Protein AF-A0A8S2TKL9-F1 (afdb_monomer_lite)

Sequence (85 aa):
MFINNGTPLLSAQSITEMKTVVGGGHLRPFNTNSSSNATNEIPSRRYGLCWHWRTLNNGYQYVGHSGTLPGMTHLMLINEKHTIG

pLDDT: mean 70.05, std 17.12, range [36.53, 91.75]

Organism: NCBI:txid392030

Structure (mmCIF, N/CA/C/O backbone):
data_AF-A0A8S2TKL9-F1
#
_entry.id   AF-A0A8S2TKL9-F1
#
loop_
_atom_site.group_PDB
_atom_site.id
_atom_site.type_symbol
_atom_site.label_atom_id
_atom_site.label_alt_id
_atom_site.label_comp_id
_atom_site.label_asym_id
_atom_site.label_entity_id
_atom_site.label_seq_id
_atom_site.pdbx_PDB_ins_code
_atom_site.Cartn_x
_atom_site.Cartn_y
_atom_site.Cartn_z
_atom_site.occupancy
_atom_site.B_iso_or_equiv
_atom_site.auth_seq_id
_atom_site.auth_comp_id
_atom_site.auth_asym_id
_atom_site.auth_atom_id
_atom_site.pdbx_PDB_model_num
ATOM 1 N N . MET A 1 1 ? -1.267 -5.513 7.627 1.00 55.22 1 MET A N 1
ATOM 2 C CA . MET A 1 1 ? -1.357 -4.231 8.360 1.00 55.22 1 MET A CA 1
ATOM 3 C C . MET A 1 1 ? -2.669 -3.493 8.098 1.00 55.22 1 MET A C 1
ATOM 5 O O . MET A 1 1 ? -3.341 -3.191 9.065 1.00 55.22 1 MET A O 1
ATOM 9 N N . PHE A 1 2 ? -3.074 -3.244 6.845 1.00 60.84 2 PHE A N 1
ATOM 10 C CA . PHE A 1 2 ? -4.303 -2.471 6.552 1.00 60.84 2 PHE A CA 1
ATOM 11 C C . PHE A 1 2 ? -5.549 -3.287 6.192 1.00 60.84 2 PHE A C 1
ATOM 13 O O . PHE A 1 2 ? -6.590 -2.698 5.944 1.00 60.84 2 PHE A O 1
ATOM 20 N N . ILE A 1 3 ? -5.438 -4.614 6.100 1.00 57.41 3 ILE A N 1
ATOM 21 C CA . ILE A 1 3 ? -6.496 -5.469 5.539 1.00 57.41 3 ILE A CA 1
ATOM 22 C C . ILE A 1 3 ? -7.689 -5.619 6.495 1.00 57.41 3 ILE A C 1
ATOM 24 O O . ILE A 1 3 ? -8.790 -5.811 6.001 1.00 57.41 3 ILE A O 1
ATOM 28 N N . ASN A 1 4 ? -7.481 -5.467 7.813 1.00 56.91 4 ASN A N 1
ATOM 29 C CA . ASN A 1 4 ? -8.493 -5.833 8.809 1.00 56.91 4 ASN A CA 1
ATOM 30 C C . ASN A 1 4 ? -9.025 -4.710 9.715 1.00 56.91 4 ASN A C 1
ATOM 32 O O . ASN A 1 4 ? -9.861 -5.015 10.551 1.00 56.91 4 ASN A O 1
ATOM 36 N N . ASN A 1 5 ? -8.501 -3.472 9.676 1.00 54.31 5 ASN A N 1
ATOM 37 C CA . ASN A 1 5 ? -8.778 -2.429 10.699 1.00 54.31 5 ASN A CA 1
ATOM 38 C C . ASN A 1 5 ? -8.815 -2.949 12.169 1.00 54.31 5 ASN A C 1
ATOM 40 O O . ASN A 1 5 ? -9.376 -2.310 13.053 1.00 54.31 5 ASN A O 1
ATOM 44 N N . GLY A 1 6 ? -8.207 -4.110 12.439 1.00 49.38 6 GLY A N 1
ATOM 45 C CA . GLY A 1 6 ? -8.523 -4.980 13.566 1.00 49.38 6 GLY A CA 1
ATOM 46 C C . GLY A 1 6 ? -7.253 -5.351 14.316 1.00 49.38 6 GLY A C 1
ATOM 47 O O . GLY A 1 6 ? -6.287 -5.821 13.711 1.00 49.38 6 GLY A O 1
ATOM 48 N N . THR A 1 7 ? -7.288 -5.041 15.617 1.00 63.16 7 THR A N 1
ATOM 49 C CA . THR A 1 7 ? -6.248 -5.142 16.666 1.00 63.16 7 THR A CA 1
ATOM 50 C C . THR A 1 7 ? -4.820 -4.846 16.200 1.00 63.16 7 THR A C 1
ATOM 52 O O . THR A 1 7 ? -4.070 -5.774 15.890 1.00 63.16 7 THR A O 1
ATOM 55 N N . PRO A 1 8 ? -4.403 -3.570 16.132 1.00 64.00 8 PRO A N 1
ATOM 56 C CA . PRO A 1 8 ? -3.202 -3.246 15.388 1.00 64.00 8 PRO A CA 1
ATOM 57 C C . PRO A 1 8 ? -1.998 -2.919 16.286 1.00 64.00 8 PRO A C 1
ATOM 59 O O . PRO A 1 8 ? -2.110 -2.227 17.292 1.00 64.00 8 PRO A O 1
ATOM 62 N N . LEU A 1 9 ? -0.807 -3.325 15.828 1.00 73.19 9 LEU A N 1
ATOM 63 C CA . LEU A 1 9 ? 0.479 -2.748 16.252 1.00 73.19 9 LEU A CA 1
ATOM 64 C C . LEU A 1 9 ? 0.511 -1.208 16.118 1.00 73.19 9 LEU A C 1
ATOM 66 O O . LEU A 1 9 ? 1.352 -0.561 16.729 1.00 73.19 9 LEU A O 1
ATOM 70 N N . LEU A 1 10 ? -0.366 -0.632 15.286 1.00 75.38 10 LEU A N 1
ATOM 71 C CA . LEU A 1 10 ? -0.472 0.799 15.006 1.00 75.38 10 LEU A CA 1
ATOM 72 C C . LEU A 1 10 ? -1.911 1.284 15.136 1.00 75.38 10 LEU A C 1
ATOM 74 O O . LEU A 1 10 ? -2.800 0.711 14.523 1.00 75.38 10 LEU A O 1
ATOM 78 N N . SER A 1 11 ? -2.145 2.400 15.818 1.00 80.00 11 SER A N 1
ATOM 79 C CA . SER A 1 11 ? -3.487 2.986 15.901 1.00 80.00 11 SER A CA 1
ATOM 80 C C . SER A 1 11 ? -4.120 3.233 14.516 1.00 80.00 11 SER A C 1
ATOM 82 O O . SER A 1 11 ? -3.427 3.467 13.520 1.00 80.00 11 SER A O 1
ATOM 84 N N . ALA A 1 12 ? -5.455 3.235 14.451 1.00 77.75 12 ALA A N 1
ATOM 85 C CA . ALA A 1 12 ? -6.185 3.581 13.228 1.00 77.75 12 ALA A CA 1
ATOM 86 C C . ALA A 1 12 ? -5.821 4.985 12.703 1.00 77.75 12 ALA A C 1
ATOM 88 O O . ALA A 1 12 ? -5.761 5.206 11.491 1.00 77.75 12 ALA A O 1
ATOM 89 N N . GLN A 1 13 ? -5.511 5.920 13.608 1.00 82.44 13 GLN A N 1
ATOM 90 C CA . GLN A 1 13 ? -5.021 7.246 13.247 1.00 82.44 13 GLN A CA 1
ATOM 91 C C . GLN A 1 13 ? -3.663 7.164 12.544 1.00 82.44 13 GLN A C 1
ATOM 93 O O . GLN A 1 13 ? -3.514 7.708 11.455 1.00 82.44 13 GLN A O 1
ATOM 98 N N . SER A 1 14 ? -2.707 6.411 13.092 1.00 83.44 14 SER A N 1
ATOM 99 C CA . SER A 1 14 ? -1.390 6.221 12.468 1.00 83.44 14 SER A CA 1
ATOM 100 C C . SER A 1 14 ? -1.510 5.575 11.085 1.00 83.44 14 SER A C 1
ATOM 102 O O . SER A 1 14 ? -0.847 5.984 10.138 1.00 83.44 14 SER A O 1
ATOM 104 N N . ILE A 1 15 ? -2.409 4.599 10.935 1.00 80.94 15 ILE A N 1
ATOM 105 C CA . ILE A 1 15 ? -2.739 3.998 9.637 1.00 80.94 15 ILE A CA 1
ATOM 106 C C . ILE A 1 15 ? -3.259 5.050 8.646 1.00 80.94 15 ILE A C 1
ATOM 108 O O . ILE A 1 15 ? -2.890 5.025 7.470 1.00 80.94 15 ILE A O 1
ATOM 112 N N . THR A 1 16 ? -4.108 5.963 9.111 1.00 81.38 16 THR A N 1
ATOM 113 C CA . THR A 1 16 ? -4.662 7.051 8.297 1.00 81.38 16 THR A CA 1
ATOM 114 C C . THR A 1 16 ? -3.565 8.029 7.883 1.00 81.38 16 THR A C 1
ATOM 116 O O . THR A 1 16 ? -3.437 8.330 6.701 1.00 81.38 16 THR A O 1
ATOM 119 N N . GLU A 1 17 ? -2.705 8.439 8.813 1.00 83.19 17 GLU A N 1
ATOM 120 C CA . GLU A 1 17 ? -1.565 9.325 8.549 1.00 83.19 17 GLU A CA 1
ATOM 121 C C . GLU A 1 17 ? -0.578 8.717 7.546 1.00 83.19 17 GLU A C 1
ATOM 123 O O . GLU A 1 17 ? -0.145 9.398 6.619 1.00 83.19 17 GLU A O 1
ATOM 128 N N . MET A 1 18 ? -0.284 7.417 7.652 1.00 82.00 18 MET A N 1
ATOM 129 C CA . MET A 1 18 ? 0.576 6.726 6.685 1.00 82.00 18 MET A CA 1
ATOM 130 C C . MET A 1 18 ? -0.014 6.699 5.269 1.00 82.00 18 MET A C 1
ATOM 132 O O . MET A 1 18 ? 0.727 6.702 4.283 1.00 82.00 18 MET A O 1
ATOM 136 N N . LYS A 1 19 ? -1.344 6.663 5.163 1.00 81.38 19 LYS A N 1
ATOM 137 C CA . LYS A 1 19 ? -2.087 6.678 3.899 1.00 81.38 19 LYS A CA 1
ATOM 138 C C . LYS A 1 19 ? -2.245 8.087 3.322 1.00 81.38 19 LYS A C 1
ATOM 140 O O . LYS A 1 19 ? -2.421 8.213 2.107 1.00 81.38 19 LYS A O 1
ATOM 145 N N . THR A 1 20 ? -2.197 9.126 4.151 1.00 84.44 20 THR A N 1
ATOM 146 C CA . THR A 1 20 ? -2.341 10.516 3.711 1.00 84.44 20 THR A CA 1
ATOM 147 C C . THR A 1 20 ? -1.267 10.866 2.690 1.00 84.44 20 THR A C 1
ATOM 149 O O . THR A 1 20 ? -0.071 10.710 2.924 1.00 84.44 20 THR A O 1
ATOM 152 N N . VAL A 1 21 ? -1.709 11.338 1.525 1.00 81.50 21 VAL A N 1
ATOM 153 C CA . VAL A 1 21 ? -0.811 11.733 0.441 1.00 81.50 21 VAL A CA 1
ATOM 154 C C . VAL A 1 21 ? -0.096 13.024 0.818 1.00 81.50 21 VAL A C 1
ATOM 156 O O . VAL A 1 21 ? -0.741 14.035 1.091 1.00 81.50 21 VAL A O 1
ATOM 159 N N . VAL A 1 22 ? 1.231 13.005 0.768 1.00 71.94 22 VAL A N 1
ATOM 160 C CA . VAL A 1 22 ? 2.086 14.164 1.052 1.00 71.94 22 VAL A CA 1
ATOM 161 C C . VAL A 1 22 ? 2.578 14.824 -0.244 1.00 71.94 22 VAL A C 1
ATOM 163 O O . VAL A 1 22 ? 2.660 14.187 -1.296 1.00 71.94 22 VAL A O 1
ATOM 166 N N . GLY A 1 23 ? 2.884 16.126 -0.192 1.00 63.25 23 GLY A N 1
ATOM 167 C CA . GLY A 1 23 ? 3.609 16.831 -1.262 1.00 63.25 23 GLY A CA 1
ATOM 168 C C . GLY A 1 23 ? 2.879 16.980 -2.606 1.00 63.25 23 GLY A C 1
ATOM 169 O O . GLY A 1 23 ? 3.510 16.897 -3.653 1.00 63.25 23 GLY A O 1
ATOM 170 N N . GLY A 1 24 ? 1.552 17.158 -2.616 1.00 61.12 24 GLY A N 1
ATOM 171 C CA . GLY A 1 24 ? 0.783 17.396 -3.854 1.00 61.12 24 GLY A CA 1
ATOM 172 C C . GLY A 1 24 ? 0.531 16.149 -4.717 1.00 61.12 24 GLY A C 1
ATOM 173 O O . GLY A 1 24 ? -0.096 16.237 -5.770 1.00 61.12 24 GLY A O 1
ATOM 174 N N . GLY A 1 25 ? 0.970 14.966 -4.272 1.00 55.53 25 GLY A N 1
ATOM 175 C CA . GLY A 1 25 ? 0.582 13.678 -4.854 1.00 55.53 25 GLY A CA 1
ATOM 176 C C . GLY A 1 25 ? 1.185 13.323 -6.214 1.00 55.53 25 GLY A C 1
ATOM 177 O O . GLY A 1 25 ? 0.860 12.261 -6.728 1.00 55.53 25 GLY A O 1
ATOM 178 N N . HIS A 1 26 ? 2.070 14.140 -6.782 1.00 54.25 26 HIS A N 1
ATOM 179 C CA . HIS A 1 26 ? 2.773 13.839 -8.033 1.00 54.25 26 HIS A CA 1
ATOM 180 C C . HIS A 1 26 ? 4.282 13.790 -7.793 1.00 54.25 26 HIS A C 1
ATOM 182 O O . HIS A 1 26 ? 5.003 14.741 -8.084 1.00 54.25 26 HIS A O 1
ATOM 188 N N . LEU A 1 27 ? 4.780 12.664 -7.282 1.00 55.47 27 LEU A N 1
ATOM 189 C CA . LEU A 1 27 ? 6.212 12.383 -7.359 1.00 55.47 27 LEU A CA 1
ATOM 190 C C . LEU A 1 27 ? 6.458 11.595 -8.642 1.00 55.47 27 LEU A C 1
ATOM 192 O O . LEU A 1 27 ? 5.942 10.489 -8.818 1.00 55.47 27 LEU A O 1
ATOM 196 N N . ARG A 1 28 ? 7.212 12.196 -9.570 1.00 52.84 28 ARG A N 1
ATOM 197 C CA . ARG A 1 28 ? 7.671 11.498 -10.774 1.00 52.84 28 ARG A CA 1
ATOM 198 C C . ARG A 1 28 ? 8.539 10.310 -10.338 1.00 52.84 28 ARG A C 1
ATOM 200 O O . ARG A 1 28 ? 9.327 10.471 -9.405 1.00 52.84 28 ARG A O 1
ATOM 207 N N . PRO A 1 29 ? 8.421 9.133 -10.978 1.00 54.28 29 PRO A N 1
ATOM 208 C CA . PRO A 1 29 ? 9.302 8.014 -10.682 1.00 54.28 29 PRO A CA 1
ATOM 209 C C . PRO A 1 29 ? 10.761 8.461 -10.817 1.00 54.28 29 PRO A C 1
ATOM 211 O O . PRO A 1 29 ? 11.169 8.934 -11.880 1.00 54.28 29 PRO A O 1
ATOM 214 N N . PHE A 1 30 ? 11.546 8.326 -9.748 1.00 45.84 30 PHE A N 1
ATOM 215 C CA . PHE A 1 30 ? 12.995 8.423 -9.857 1.00 45.84 30 PHE A CA 1
ATOM 216 C C . PHE A 1 30 ? 13.445 7.238 -10.709 1.00 45.84 30 PHE A C 1
ATOM 218 O O . PHE A 1 30 ? 13.265 6.096 -10.293 1.00 45.84 30 PHE A O 1
ATOM 225 N N . ASN A 1 31 ? 14.005 7.542 -11.882 1.00 42.09 31 ASN A N 1
ATOM 226 C CA . ASN A 1 31 ? 14.557 6.637 -12.896 1.00 42.09 31 ASN A CA 1
ATOM 227 C C . ASN A 1 31 ? 13.658 6.403 -14.127 1.00 42.09 31 ASN A C 1
ATOM 229 O O . ASN A 1 31 ? 12.894 5.446 -14.199 1.00 42.09 31 ASN A O 1
ATOM 233 N N . THR A 1 32 ? 13.819 7.262 -15.137 1.00 45.34 32 THR A N 1
ATOM 234 C CA . THR A 1 32 ? 13.570 6.913 -16.546 1.00 45.34 32 THR A CA 1
ATOM 235 C C . THR A 1 32 ? 14.667 7.530 -17.414 1.00 45.34 32 THR A C 1
ATOM 237 O O . THR A 1 32 ? 14.470 8.528 -18.098 1.00 45.34 32 THR A O 1
ATOM 240 N N . ASN A 1 33 ? 15.848 6.905 -17.423 1.00 42.97 33 ASN A N 1
ATOM 241 C CA . ASN A 1 33 ? 16.691 6.924 -18.621 1.00 42.97 33 ASN A CA 1
ATOM 242 C C . ASN A 1 33 ? 15.969 6.103 -19.695 1.00 42.97 33 ASN A C 1
ATOM 244 O O . ASN A 1 33 ? 16.263 4.929 -19.905 1.00 42.97 33 ASN A O 1
ATOM 248 N N . SER A 1 34 ? 14.935 6.664 -20.307 1.00 38.44 34 SER A N 1
ATOM 249 C CA . SER A 1 34 ? 14.243 6.035 -21.425 1.00 38.44 34 SER A CA 1
ATOM 250 C C . SER A 1 34 ? 13.644 7.136 -22.272 1.00 38.44 34 SER A C 1
ATOM 252 O O . SER A 1 34 ? 12.840 7.939 -21.803 1.00 38.44 34 SER A O 1
ATOM 254 N N . SER A 1 35 ? 14.119 7.176 -23.507 1.00 39.94 35 SER A N 1
ATOM 255 C CA . SER A 1 35 ? 13.613 7.968 -24.610 1.00 39.94 35 SER A CA 1
ATOM 256 C C . SER A 1 35 ? 12.093 8.135 -24.562 1.00 39.94 35 SER A C 1
ATOM 258 O O . SER A 1 35 ? 11.324 7.190 -24.391 1.00 39.94 35 SER A O 1
ATOM 260 N N . SER A 1 36 ? 11.680 9.384 -24.736 1.00 41.00 36 SER A N 1
ATOM 261 C CA . SER A 1 36 ? 10.323 9.816 -25.040 1.00 41.00 36 SER A CA 1
ATOM 262 C C . SER A 1 36 ? 9.677 8.926 -26.107 1.00 41.00 36 SER A C 1
ATOM 264 O O . SER A 1 36 ? 10.030 9.050 -27.275 1.00 41.00 36 SER A O 1
ATOM 266 N N . ASN A 1 37 ? 8.789 8.014 -25.690 1.00 37.66 37 ASN A N 1
ATOM 267 C CA . ASN A 1 37 ? 7.697 7.411 -26.478 1.00 37.66 37 ASN A CA 1
ATOM 268 C C . ASN A 1 37 ? 6.814 6.493 -25.603 1.00 37.66 37 ASN A C 1
ATOM 270 O O . ASN A 1 37 ? 6.469 5.377 -25.981 1.00 37.66 37 ASN A O 1
ATOM 274 N N . ALA A 1 38 ? 6.434 6.946 -24.404 1.00 40.91 38 ALA A N 1
ATOM 275 C CA . ALA A 1 38 ? 5.466 6.234 -23.573 1.00 40.91 38 ALA A CA 1
ATOM 276 C C . ALA A 1 38 ? 4.078 6.877 -23.720 1.00 40.91 38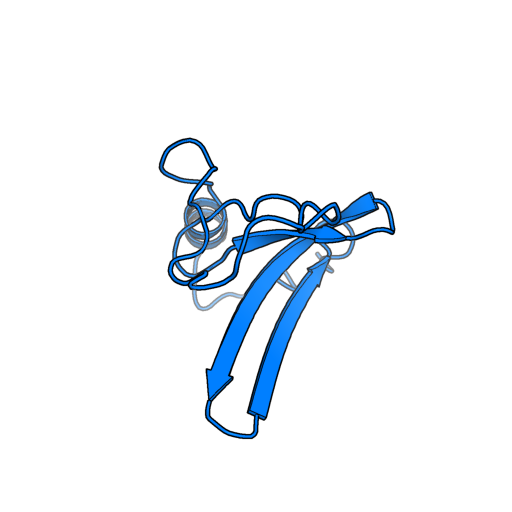 ALA A C 1
ATOM 278 O O . ALA A 1 38 ? 3.686 7.716 -22.919 1.00 40.91 38 ALA A O 1
ATOM 279 N N . THR A 1 39 ? 3.311 6.440 -24.721 1.00 36.53 39 THR A N 1
ATOM 280 C CA . THR A 1 39 ? 1.847 6.640 -24.816 1.00 36.53 39 THR A CA 1
ATOM 281 C C . THR A 1 39 ? 1.062 5.839 -23.767 1.00 36.53 39 THR A C 1
ATOM 283 O O . THR A 1 39 ? -0.163 5.840 -23.764 1.00 36.53 39 THR A O 1
ATOM 286 N N . ASN A 1 40 ? 1.759 5.180 -22.841 1.00 39.56 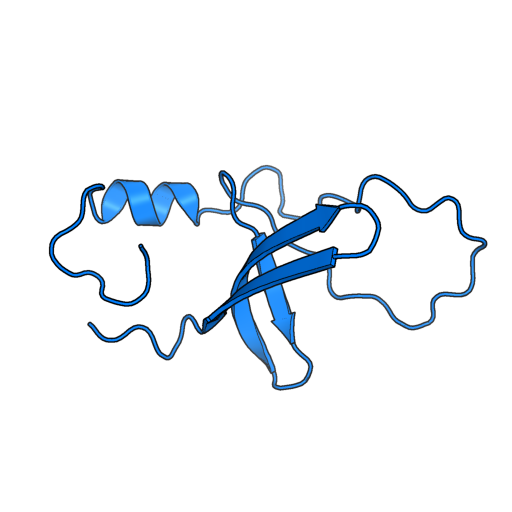40 ASN A N 1
ATOM 287 C CA . ASN A 1 40 ? 1.192 4.546 -21.665 1.00 39.56 40 ASN A CA 1
ATOM 288 C C . ASN A 1 40 ? 1.595 5.376 -20.451 1.00 39.56 40 ASN A C 1
ATOM 290 O O . ASN A 1 40 ? 2.575 5.056 -19.773 1.00 39.56 40 ASN A O 1
ATOM 294 N N . GLU A 1 41 ? 0.858 6.458 -20.199 1.00 41.94 41 GLU A N 1
ATOM 295 C CA . GLU A 1 41 ? 0.905 7.149 -18.915 1.00 41.94 41 GLU A CA 1
ATOM 296 C C . GLU A 1 41 ? 0.567 6.125 -17.831 1.00 41.94 41 GLU A C 1
ATOM 298 O O . GLU A 1 41 ? -0.590 5.803 -17.571 1.00 41.94 41 GLU A O 1
ATOM 303 N N . ILE A 1 42 ? 1.597 5.545 -17.215 1.00 50.31 42 ILE A N 1
ATOM 304 C CA . ILE A 1 42 ? 1.425 4.805 -15.976 1.00 50.31 42 ILE A CA 1
ATOM 305 C C . ILE A 1 42 ? 0.788 5.809 -15.011 1.00 50.31 42 ILE A C 1
ATOM 307 O O . ILE A 1 42 ? 1.447 6.811 -14.716 1.00 50.31 42 ILE A O 1
ATOM 311 N N . PRO A 1 43 ? -0.455 5.581 -14.537 1.00 55.41 43 PRO A N 1
ATOM 312 C CA . PRO A 1 43 ? -1.155 6.567 -13.730 1.00 55.41 43 PRO A CA 1
ATOM 313 C C . PRO A 1 43 ? -0.262 6.968 -12.562 1.00 55.41 43 PRO A C 1
ATOM 315 O O . PRO A 1 43 ? 0.322 6.102 -11.892 1.00 55.41 43 PRO A O 1
ATOM 318 N N . SER A 1 44 ? -0.099 8.282 -12.396 1.00 63.66 44 SER A N 1
ATOM 319 C CA . SER A 1 44 ? 0.838 8.868 -11.448 1.00 63.66 44 SER A CA 1
ATOM 320 C C . SER A 1 44 ? 0.596 8.284 -10.058 1.00 63.66 44 SER A C 1
ATOM 322 O O . SER A 1 44 ? -0.513 8.292 -9.519 1.00 63.66 44 SER A O 1
ATOM 324 N N . ARG A 1 45 ? 1.647 7.689 -9.486 1.00 71.06 45 ARG A N 1
ATOM 325 C CA . ARG A 1 45 ? 1.577 7.139 -8.134 1.00 71.06 45 ARG A CA 1
ATOM 326 C C . ARG A 1 45 ? 1.531 8.309 -7.157 1.00 71.06 45 ARG A C 1
ATOM 328 O O . ARG A 1 45 ? 2.391 9.187 -7.210 1.00 71.06 45 ARG A O 1
ATOM 335 N N . ARG A 1 46 ? 0.549 8.306 -6.254 1.00 81.44 46 ARG A N 1
ATOM 336 C CA . ARG A 1 46 ? 0.473 9.283 -5.157 1.00 81.44 46 ARG A CA 1
ATOM 337 C C . ARG A 1 46 ? 1.081 8.655 -3.914 1.00 81.44 46 ARG A C 1
ATOM 339 O O . ARG A 1 46 ? 0.699 7.547 -3.560 1.00 81.44 46 ARG A O 1
ATOM 346 N N . TYR A 1 47 ? 2.006 9.328 -3.248 1.00 83.00 47 TYR A N 1
ATOM 347 C CA . TYR A 1 47 ? 2.764 8.729 -2.148 1.00 83.00 47 TYR A CA 1
ATOM 348 C C 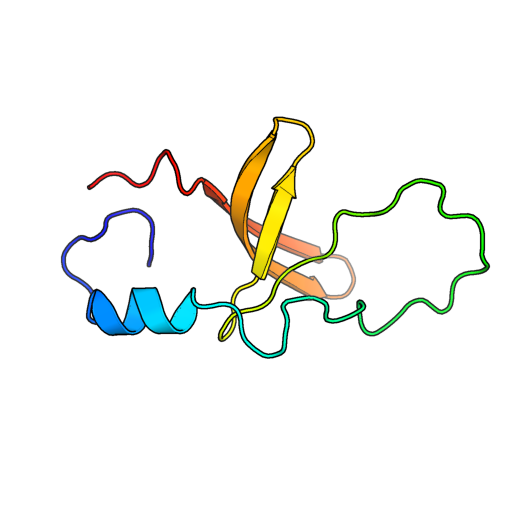. TYR A 1 47 ? 2.295 9.255 -0.789 1.00 83.00 47 TYR A C 1
ATOM 350 O O . TYR A 1 47 ? 2.089 10.457 -0.625 1.00 83.00 47 TYR A O 1
ATOM 358 N N . GLY A 1 48 ? 2.119 8.338 0.160 1.00 84.56 48 GLY A N 1
ATOM 359 C CA . GLY A 1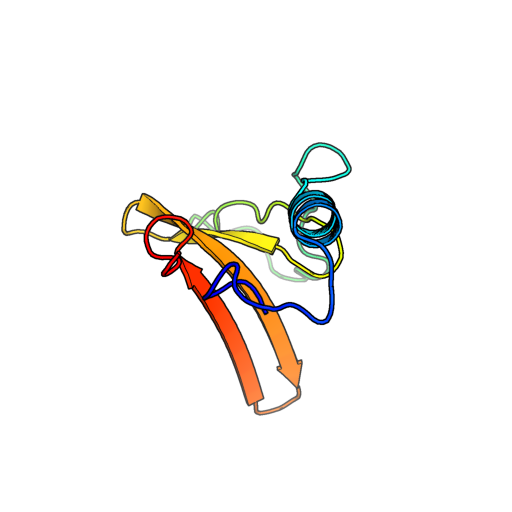 48 ? 2.051 8.616 1.595 1.00 84.56 48 GLY A CA 1
ATOM 360 C C . GLY A 1 48 ? 3.366 8.226 2.276 1.00 84.56 48 GLY A C 1
ATOM 361 O O . GLY A 1 48 ? 4.412 8.153 1.627 1.00 84.56 48 GLY A O 1
ATOM 362 N N . LEU A 1 49 ? 3.331 7.928 3.574 1.00 83.19 49 LEU A N 1
ATOM 363 C CA . LEU A 1 49 ? 4.519 7.472 4.302 1.00 83.19 49 LEU A CA 1
ATOM 364 C C . LEU A 1 49 ? 4.742 5.978 4.052 1.00 83.19 49 LEU A C 1
ATOM 366 O O . LEU A 1 49 ? 3.968 5.153 4.525 1.00 83.19 49 LEU A O 1
ATOM 370 N N . CYS A 1 50 ? 5.798 5.625 3.313 1.00 81.62 50 CYS A N 1
ATOM 371 C CA . CYS A 1 50 ? 6.155 4.244 2.938 1.00 81.62 50 CYS A CA 1
ATOM 372 C C . CYS A 1 50 ? 5.139 3.506 2.045 1.00 81.62 50 CYS A C 1
ATOM 374 O O . CYS A 1 50 ? 5.371 2.353 1.696 1.00 81.62 50 CYS A O 1
ATOM 376 N N . TRP A 1 51 ? 4.040 4.143 1.642 1.00 85.38 51 TRP A N 1
ATOM 377 C CA . TRP A 1 51 ? 3.001 3.546 0.799 1.00 85.38 51 TRP A CA 1
ATOM 378 C C . TRP A 1 51 ? 2.715 4.430 -0.403 1.00 85.38 51 TRP A C 1
ATOM 380 O O . TRP A 1 51 ? 2.902 5.646 -0.366 1.00 85.38 51 TRP A O 1
ATOM 390 N N . HIS A 1 52 ? 2.231 3.819 -1.477 1.00 85.62 52 HIS A N 1
ATOM 391 C CA . HIS A 1 52 ? 1.747 4.549 -2.635 1.00 85.62 52 HIS A CA 1
ATOM 392 C C . HIS A 1 52 ? 0.355 4.090 -3.037 1.00 85.62 52 HIS A C 1
ATOM 394 O O . HIS A 1 52 ? -0.021 2.927 -2.891 1.00 85.62 52 HIS A O 1
ATOM 400 N N . TRP A 1 53 ? -0.389 5.037 -3.578 1.00 86.00 53 TRP A N 1
ATOM 401 C CA . TRP A 1 53 ? -1.682 4.847 -4.189 1.00 86.00 53 TRP A CA 1
ATOM 402 C C . TRP A 1 53 ? -1.524 4.695 -5.690 1.00 86.00 53 TRP A C 1
ATOM 404 O O . TRP A 1 53 ? -0.753 5.424 -6.326 1.00 86.00 53 TRP A O 1
ATOM 414 N N . ARG A 1 54 ? -2.291 3.771 -6.260 1.00 84.38 54 ARG A N 1
ATOM 415 C CA . ARG A 1 54 ? -2.373 3.573 -7.703 1.00 84.38 54 ARG A CA 1
ATOM 416 C C . ARG A 1 54 ? -3.783 3.164 -8.095 1.00 84.38 54 ARG A C 1
ATOM 418 O O . ARG A 1 54 ? -4.391 2.321 -7.438 1.00 84.38 54 ARG A O 1
ATOM 425 N N . THR A 1 55 ? -4.259 3.723 -9.197 1.00 84.69 55 THR A N 1
ATOM 426 C CA . THR A 1 55 ? -5.470 3.258 -9.874 1.00 84.69 55 THR A CA 1
ATOM 427 C C . THR A 1 55 ? -5.063 2.266 -10.955 1.00 84.69 55 THR A C 1
ATOM 429 O O . THR A 1 55 ? -4.148 2.543 -11.734 1.00 84.69 55 THR A O 1
ATOM 432 N N . LEU A 1 56 ? -5.686 1.089 -10.971 1.00 82.56 56 LEU A N 1
ATOM 433 C CA . LEU A 1 56 ? -5.482 0.099 -12.032 1.00 82.56 56 LEU A CA 1
ATOM 434 C C . LEU A 1 56 ? -6.565 0.242 -13.112 1.00 82.56 56 LEU A C 1
ATOM 436 O O . LEU A 1 56 ? -7.562 0.932 -12.918 1.00 82.56 56 LEU A O 1
ATOM 440 N N . ASN A 1 57 ? -6.393 -0.446 -14.242 1.00 80.75 57 ASN A N 1
ATOM 441 C CA . ASN A 1 57 ? -7.303 -0.370 -15.397 1.00 80.75 57 ASN A CA 1
ATOM 442 C C . ASN A 1 57 ? -8.752 -0.789 -15.082 1.00 80.75 57 ASN A C 1
ATOM 444 O O . ASN A 1 57 ? -9.663 -0.472 -15.835 1.00 80.75 57 ASN A O 1
ATOM 448 N N . ASN A 1 58 ? -8.972 -1.487 -13.966 1.00 81.38 58 ASN A N 1
ATOM 449 C CA . ASN A 1 58 ? -10.297 -1.847 -13.464 1.00 81.38 58 ASN A CA 1
ATOM 450 C C . ASN A 1 58 ? -11.011 -0.694 -12.725 1.00 81.38 58 ASN A C 1
ATOM 452 O O . ASN A 1 58 ? -12.091 -0.899 -12.179 1.00 81.38 58 ASN A O 1
ATOM 456 N N . GLY A 1 59 ? -10.405 0.496 -12.662 1.00 83.31 59 GLY A N 1
ATOM 457 C CA . GLY A 1 59 ? -10.959 1.677 -11.998 1.00 83.31 59 GLY A CA 1
ATOM 458 C C . GLY A 1 59 ? -10.886 1.637 -10.469 1.00 83.31 59 GLY A C 1
ATOM 459 O O . GLY A 1 59 ? -11.287 2.601 -9.818 1.00 83.31 59 GLY A O 1
ATOM 460 N N . TYR A 1 60 ? -10.367 0.559 -9.873 1.00 84.44 60 TYR A N 1
ATOM 461 C CA . TYR A 1 60 ? -10.205 0.472 -8.426 1.00 84.44 60 TYR A CA 1
ATOM 462 C C . TYR A 1 60 ? -8.916 1.149 -7.972 1.00 84.44 60 TYR A C 1
ATOM 464 O O . TYR A 1 60 ? -7.870 1.090 -8.629 1.00 84.44 60 TYR A O 1
ATOM 472 N N . GLN A 1 61 ? -9.014 1.776 -6.803 1.00 85.31 61 GLN A N 1
ATOM 473 C CA . GLN A 1 61 ? -7.900 2.405 -6.125 1.00 85.31 61 GLN A CA 1
ATOM 474 C C . GLN A 1 61 ? -7.276 1.420 -5.136 1.00 85.31 61 GLN A C 1
ATOM 476 O O . GLN A 1 61 ? -7.960 0.805 -4.314 1.00 85.31 61 GLN A O 1
ATOM 481 N N . TYR A 1 62 ? -5.958 1.289 -5.219 1.00 86.56 62 TYR A N 1
ATOM 482 C CA . TYR A 1 62 ? -5.179 0.411 -4.362 1.00 86.56 62 TYR A CA 1
ATOM 483 C C . TYR A 1 62 ? -4.140 1.213 -3.597 1.00 86.56 62 TYR A C 1
ATOM 485 O O . TYR A 1 62 ? -3.520 2.123 -4.154 1.00 86.56 62 TYR A O 1
ATOM 493 N N . VAL A 1 63 ? -3.916 0.826 -2.345 1.00 87.06 63 VAL A N 1
ATOM 494 C CA . VAL A 1 63 ? -2.767 1.256 -1.546 1.00 87.06 63 VAL A CA 1
ATOM 495 C C . VAL A 1 63 ? -1.772 0.107 -1.455 1.00 87.06 63 VAL A C 1
ATOM 497 O O . VAL A 1 63 ? -2.162 -1.049 -1.275 1.00 87.06 63 VAL A O 1
ATOM 500 N N . GLY A 1 64 ? -0.484 0.393 -1.603 1.00 88.75 64 GLY A N 1
ATOM 501 C CA . GLY A 1 64 ? 0.503 -0.671 -1.648 1.00 88.75 64 GLY A CA 1
ATOM 502 C C . GLY A 1 64 ? 1.952 -0.223 -1.661 1.00 88.75 64 GLY A C 1
ATOM 503 O O . GLY A 1 64 ? 2.280 0.952 -1.497 1.00 88.75 64 GLY A O 1
ATOM 504 N N . HIS A 1 65 ? 2.826 -1.205 -1.837 1.00 86.75 65 HIS A N 1
ATOM 505 C CA . HIS A 1 65 ? 4.264 -1.018 -1.934 1.00 86.75 65 HIS A CA 1
ATOM 506 C C . HIS A 1 65 ? 4.846 -2.017 -2.935 1.00 86.75 65 HIS A C 1
ATOM 508 O O . HIS A 1 65 ? 4.344 -3.131 -3.098 1.00 86.75 65 HIS A O 1
ATOM 514 N N . SER A 1 66 ? 5.906 -1.611 -3.624 1.00 85.75 66 SER A N 1
ATOM 515 C CA . SER A 1 66 ? 6.612 -2.456 -4.582 1.00 85.75 66 SER A CA 1
ATOM 516 C C . SER A 1 66 ? 8.107 -2.320 -4.367 1.00 85.75 66 SER A C 1
ATOM 518 O O . SER A 1 66 ? 8.585 -1.204 -4.174 1.00 85.75 66 SER A O 1
ATOM 520 N N . GLY A 1 67 ? 8.829 -3.431 -4.440 1.00 82.94 67 GLY A N 1
ATOM 521 C CA . GLY A 1 67 ? 10.285 -3.460 -4.365 1.00 82.94 67 GLY A CA 1
ATOM 522 C C . GLY A 1 67 ? 10.845 -4.362 -5.454 1.00 82.94 67 GLY A C 1
ATOM 523 O O . GLY A 1 67 ? 10.250 -5.392 -5.775 1.00 82.94 67 GLY A O 1
ATOM 524 N N . THR A 1 68 ? 11.984 -3.971 -6.015 1.00 86.69 68 THR A N 1
ATOM 525 C CA . THR A 1 68 ? 12.668 -4.728 -7.063 1.00 86.69 68 THR A CA 1
ATOM 526 C C . THR A 1 68 ? 14.120 -4.935 -6.665 1.00 86.69 68 THR A C 1
ATOM 528 O O . THR A 1 68 ? 14.793 -3.999 -6.236 1.00 86.69 68 THR A O 1
ATOM 531 N N . LEU A 1 69 ? 14.589 -6.165 -6.832 1.00 85.00 69 LEU A N 1
ATOM 532 C CA . LEU A 1 69 ? 15.992 -6.564 -6.785 1.00 85.00 69 LEU A CA 1
ATOM 533 C C . LEU A 1 69 ? 16.327 -7.247 -8.125 1.00 85.00 69 LEU A C 1
ATOM 535 O O . LEU A 1 69 ? 15.408 -7.656 -8.841 1.00 85.00 69 LEU A O 1
ATOM 539 N N . PRO A 1 70 ? 17.606 -7.394 -8.509 1.00 91.75 70 PRO A N 1
ATOM 540 C CA . PRO A 1 70 ? 17.961 -8.136 -9.717 1.00 91.75 70 PRO A CA 1
ATOM 541 C C . PRO A 1 70 ? 17.315 -9.532 -9.732 1.00 91.75 70 PRO A C 1
ATOM 543 O O . PRO A 1 70 ? 17.500 -10.319 -8.808 1.00 91.75 70 PRO A O 1
ATOM 546 N N . GLY A 1 71 ? 16.516 -9.816 -10.763 1.00 90.19 71 GLY A N 1
ATOM 547 C CA . GLY A 1 71 ? 15.818 -11.096 -10.931 1.00 90.19 71 GLY A CA 1
ATOM 548 C C . GLY A 1 71 ? 14.517 -11.271 -10.135 1.00 90.19 71 GLY A C 1
ATOM 549 O O . GLY A 1 71 ? 13.844 -12.278 -10.334 1.00 90.19 71 GLY A O 1
ATOM 550 N N . MET A 1 72 ? 14.113 -10.321 -9.278 1.00 83.06 72 MET A N 1
ATOM 551 C CA . MET A 1 72 ? 12.875 -10.435 -8.493 1.00 83.06 72 MET A CA 1
ATOM 552 C C . MET A 1 72 ? 12.130 -9.107 -8.348 1.00 83.06 72 MET A C 1
ATOM 554 O O . MET A 1 72 ? 12.703 -8.069 -8.024 1.00 83.06 72 MET A O 1
ATOM 558 N N . THR A 1 73 ? 10.811 -9.151 -8.521 1.00 86.31 73 THR A N 1
ATOM 559 C CA . THR A 1 73 ? 9.921 -8.018 -8.242 1.00 86.31 73 THR A CA 1
ATOM 560 C C . THR A 1 73 ? 8.812 -8.470 -7.313 1.00 86.31 73 THR A C 1
ATOM 562 O O . THR A 1 73 ? 8.120 -9.444 -7.599 1.00 86.31 73 THR A O 1
ATOM 565 N N . HIS A 1 74 ? 8.630 -7.742 -6.215 1.00 86.56 74 HIS A N 1
ATOM 566 C CA . HIS A 1 74 ? 7.533 -7.957 -5.285 1.00 86.56 74 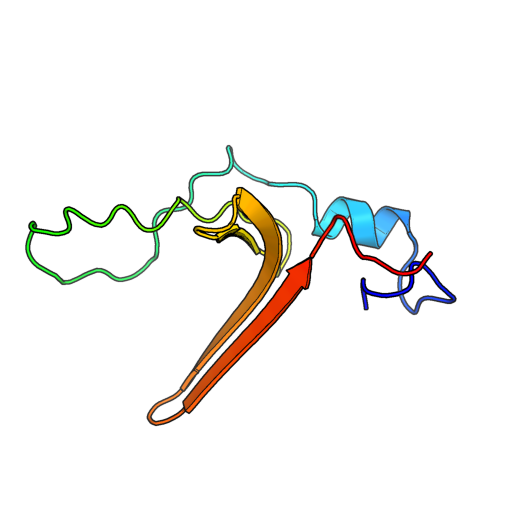HIS A CA 1
ATOM 567 C C . HIS A 1 74 ? 6.546 -6.793 -5.356 1.00 86.56 74 HIS A C 1
ATOM 569 O O . HIS A 1 74 ? 6.938 -5.621 -5.337 1.00 86.56 74 HIS A O 1
ATOM 575 N N . LEU A 1 75 ? 5.257 -7.123 -5.402 1.00 84.94 75 LEU A N 1
ATOM 576 C CA . LEU A 1 75 ? 4.164 -6.164 -5.453 1.00 84.94 75 LEU A CA 1
ATOM 577 C C . LEU A 1 75 ? 3.106 -6.537 -4.416 1.00 84.94 75 LEU A C 1
ATOM 579 O O . LEU A 1 75 ? 2.511 -7.607 -4.485 1.00 84.94 75 LEU A O 1
ATOM 583 N N . MET A 1 76 ? 2.849 -5.620 -3.487 1.00 86.56 76 MET A N 1
ATOM 584 C CA . MET A 1 76 ? 1.768 -5.726 -2.514 1.00 86.56 76 MET A CA 1
ATOM 585 C C . MET A 1 76 ? 0.748 -4.628 -2.793 1.00 86.56 76 MET A C 1
ATOM 587 O O . MET A 1 76 ? 1.107 -3.451 -2.796 1.00 86.56 76 MET A O 1
ATOM 591 N N . LEU A 1 77 ? -0.514 -5.006 -2.995 1.00 86.19 77 LEU A N 1
ATOM 592 C CA . LEU A 1 77 ? -1.627 -4.085 -3.221 1.00 86.19 77 LEU A CA 1
ATOM 593 C C . LEU A 1 77 ? -2.821 -4.494 -2.360 1.00 86.19 77 LEU A C 1
ATOM 595 O O . LEU A 1 77 ? -3.152 -5.674 -2.270 1.00 86.19 77 LEU A O 1
ATOM 599 N N . ILE A 1 78 ? -3.480 -3.510 -1.759 1.00 85.06 78 ILE A N 1
ATOM 600 C CA . ILE A 1 78 ? -4.701 -3.680 -0.973 1.00 85.06 78 ILE A CA 1
ATOM 601 C C . ILE A 1 78 ? -5.779 -2.822 -1.623 1.00 85.06 78 ILE A C 1
ATOM 603 O O . ILE A 1 78 ? -5.574 -1.624 -1.826 1.00 85.06 78 ILE A O 1
ATOM 607 N N . ASN A 1 79 ? -6.906 -3.443 -1.972 1.00 85.31 79 ASN A N 1
ATOM 608 C CA . ASN A 1 79 ? -8.069 -2.723 -2.481 1.00 85.31 79 ASN A CA 1
ATOM 609 C C . ASN A 1 79 ? -8.730 -1.978 -1.322 1.00 85.31 79 ASN A C 1
ATOM 611 O O . ASN A 1 79 ? -9.125 -2.601 -0.339 1.00 85.31 79 ASN A O 1
ATOM 615 N N . GLU A 1 80 ? -8.858 -0.662 -1.445 1.00 74.88 80 GLU A N 1
ATOM 616 C CA . GLU A 1 80 ? -9.429 0.173 -0.388 1.00 74.88 80 GLU A CA 1
ATOM 617 C C . GLU A 1 80 ? -10.916 -0.120 -0.145 1.00 74.88 80 GLU A C 1
ATOM 619 O O . GLU A 1 80 ? -11.349 -0.128 1.002 1.00 74.88 80 GLU A O 1
ATOM 624 N N . LYS A 1 81 ? -11.665 -0.510 -1.184 1.00 72.38 81 LYS A N 1
ATOM 625 C CA . LYS A 1 81 ? -13.089 -0.862 -1.055 1.00 72.38 81 LYS A CA 1
ATOM 626 C C . LYS A 1 81 ? -13.347 -2.213 -0.387 1.00 72.38 81 LYS A C 1
ATOM 628 O O . LYS A 1 81 ? -14.476 -2.486 -0.003 1.00 72.38 81 LYS A O 1
ATOM 633 N N . HIS A 1 82 ? -12.332 -3.072 -0.302 1.00 63.19 82 HIS A N 1
ATOM 634 C CA . HIS A 1 82 ? -12.456 -4.442 0.207 1.00 63.19 82 HIS A CA 1
ATOM 635 C C . HIS A 1 82 ? -11.502 -4.701 1.377 1.00 63.19 82 HIS A C 1
ATOM 637 O O . HIS A 1 82 ? -10.931 -5.786 1.499 1.00 63.19 82 HIS A O 1
ATOM 643 N N . THR A 1 83 ? -11.306 -3.705 2.240 1.00 58.59 83 THR A N 1
ATOM 644 C CA . THR A 1 83 ? -10.764 -3.966 3.575 1.00 58.59 83 THR A CA 1
ATOM 645 C C . THR A 1 83 ? -11.859 -4.619 4.408 1.00 58.59 83 THR A C 1
ATOM 647 O O . THR A 1 83 ? -12.945 -4.058 4.532 1.00 58.59 83 THR A O 1
ATOM 650 N N . ILE A 1 84 ? -11.590 -5.808 4.943 1.00 42.66 84 ILE A N 1
ATOM 651 C CA . ILE A 1 84 ? -12.506 -6.480 5.865 1.00 42.66 84 ILE A CA 1
ATOM 652 C C . ILE A 1 84 ? -12.452 -5.665 7.163 1.00 42.66 84 ILE A C 1
ATOM 654 O O . ILE A 1 84 ? -11.372 -5.455 7.704 1.00 42.66 84 ILE A O 1
ATOM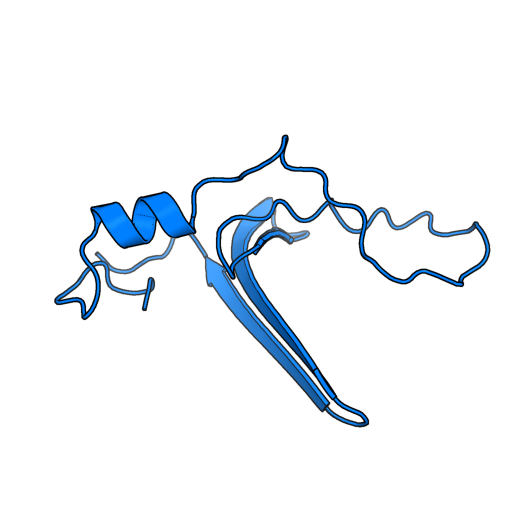 658 N N . GLY A 1 85 ? -13.577 -5.131 7.623 1.00 39.50 85 GLY A N 1
ATOM 659 C CA . GLY A 1 85 ? -13.666 -4.305 8.827 1.00 39.50 85 GLY A CA 1
ATOM 660 C C . GLY A 1 85 ? -15.045 -4.426 9.427 1.00 39.50 85 GLY A C 1
ATOM 661 O O . GLY A 1 85 ? -16.008 -4.276 8.644 1.00 39.50 85 GLY A O 1
#

Secondary structure (DSSP, 8-state):
--SS--S-SS-HHHHHHHHSPPGGG----S-----S---S-PPPPEE-SS-EEEE-TTS-EEEEEEEEETTEEEEEEEEGGG---

Radius of gyration: 14.76 Å; chains: 1; bounding box: 32×28×43 Å

Foldseek 3Di:
DQQACPDDPDHPVVVVQQVDFPDVQADDDDDDPDDPDPPPPQPGWGGGNQWTWHQDPVRFIWIWHWDDDVPDIDTDTDGPVNRHD

InterPro domains:
  IPR012338 Beta-lactamase/transpeptidase-like [G3DSA:3.40.710.10] (1-85)
  IPR012338 Beta-lactamase/transpeptidase-like [SSF56601] (3-82)